Protein AF-A0A8S3K3Z1-F1 (afdb_monomer)

Radius of gyration: 12.77 Å; Cα contacts (8 Å, |Δi|>4): 19; chains: 1; bounding box: 33×11×36 Å

Foldseek 3Di:
DDPDLLVPLQVVLCVVLVPPDPVVSVVSSVVSNVVSVVVVVVCVVVVPD

Organism: NCBI:txid392030

Mean predicted aligned error: 9.04 Å

pLDDT: mean 70.48, std 13.96, range [34.94, 85.75]

Solvent-accessible surface area (backbone atoms only — not comparable to full-atom values): 2903 Å² total; per-residue (Å²): 136,83,77,52,84,74,50,61,41,51,54,50,26,53,63,73,30,65,85,46,58,72,76,58,24,54,56,52,32,54,50,41,47,51,52,44,51,56,54,52,54,50,47,60,73,70,64,78,122

Secondary structure (DSSP, 8-state):
----HHHHHHHHHHHHHTTS-HHHHHHHHHHHHHHHHHHHHHHHHHS--

Sequence (49 aa):
FKYFSGDIYSIVAETVVFDLKPELRYILREFLLRVGRAFNVTSELTGSN

Structure (mmCIF, N/CA/C/O backbone):
data_AF-A0A8S3K3Z1-F1
#
_entry.id   AF-A0A8S3K3Z1-F1
#
loop_
_atom_site.group_PDB
_atom_site.id
_atom_site.type_symbol
_atom_site.label_atom_id
_atom_site.label_alt_id
_atom_site.label_comp_id
_atom_site.label_asym_id
_atom_site.label_entity_id
_atom_site.label_seq_id
_atom_site.pdbx_PDB_ins_code
_atom_site.Cartn_x
_atom_site.Cartn_y
_atom_site.Cartn_z
_atom_site.occupancy
_atom_site.B_iso_or_equiv
_atom_site.auth_seq_id
_atom_site.auth_comp_id
_atom_site.auth_asym_id
_atom_site.auth_atom_id
_atom_site.pdbx_PDB_model_num
ATOM 1 N N . PHE A 1 1 ? 22.125 -2.488 0.152 1.00 38.53 1 PHE A N 1
ATOM 2 C CA . PHE A 1 1 ? 20.685 -2.598 0.453 1.00 38.53 1 PHE A CA 1
ATOM 3 C C . PHE A 1 1 ? 19.910 -2.496 -0.848 1.00 38.53 1 PHE A C 1
ATOM 5 O O . PHE A 1 1 ? 19.815 -1.415 -1.411 1.00 38.53 1 PHE A O 1
ATOM 12 N N . LYS A 1 2 ? 19.473 -3.636 -1.390 1.00 34.94 2 LYS A N 1
ATOM 13 C CA . LYS A 1 2 ? 18.693 -3.703 -2.628 1.00 34.94 2 LYS A CA 1
ATOM 14 C C . LYS A 1 2 ? 17.226 -3.715 -2.207 1.00 34.94 2 LYS A C 1
ATOM 16 O O . LYS A 1 2 ? 16.723 -4.764 -1.826 1.00 34.94 2 LYS A O 1
ATOM 21 N N . TYR A 1 3 ? 16.591 -2.547 -2.168 1.00 44.72 3 TYR A N 1
ATOM 22 C CA . TYR A 1 3 ? 15.142 -2.481 -2.001 1.00 44.72 3 TYR A CA 1
ATOM 23 C C . TYR A 1 3 ? 14.531 -3.098 -3.259 1.00 44.72 3 TYR A C 1
ATOM 25 O O . TYR A 1 3 ? 14.728 -2.581 -4.359 1.00 44.72 3 TYR A O 1
ATOM 33 N N . PHE A 1 4 ? 13.861 -4.241 -3.119 1.00 44.78 4 PHE A N 1
ATOM 34 C CA . PHE A 1 4 ? 12.970 -4.718 -4.167 1.00 44.78 4 PHE A CA 1
ATOM 35 C C . PHE A 1 4 ? 11.924 -3.619 -4.375 1.00 44.78 4 PHE A C 1
ATOM 37 O O . PHE A 1 4 ? 11.349 -3.118 -3.414 1.00 44.78 4 PHE A O 1
ATOM 44 N N . SER A 1 5 ? 11.680 -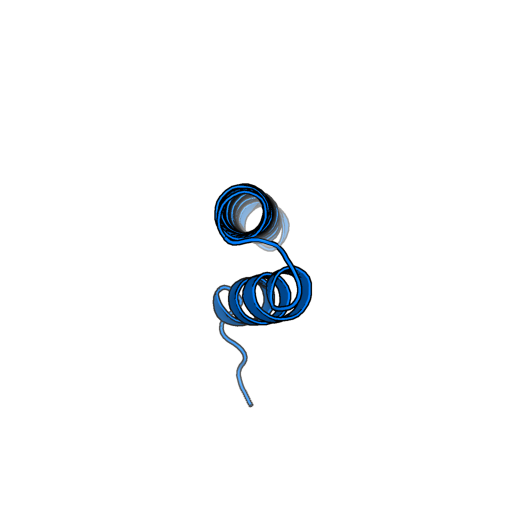3.205 -5.614 1.00 50.41 5 SER A N 1
ATOM 45 C CA . SER A 1 5 ? 10.715 -2.144 -5.940 1.00 50.41 5 SER A CA 1
ATOM 46 C C . SER A 1 5 ? 9.277 -2.458 -5.481 1.00 50.41 5 SER A C 1
ATOM 48 O O . SER A 1 5 ? 8.455 -1.552 -5.378 1.00 50.41 5 SER A O 1
ATOM 50 N N . GLY A 1 6 ? 8.990 -3.709 -5.100 1.00 52.56 6 GLY A N 1
ATOM 51 C CA . GLY A 1 6 ? 7.757 -4.108 -4.408 1.00 52.56 6 GLY A CA 1
ATOM 52 C C . GLY A 1 6 ? 7.695 -3.783 -2.903 1.00 52.56 6 GLY A C 1
ATOM 53 O O . GLY A 1 6 ? 6.597 -3.721 -2.347 1.00 52.56 6 GLY A O 1
ATOM 54 N N . ASP A 1 7 ? 8.829 -3.536 -2.240 1.00 63.81 7 ASP A N 1
ATOM 55 C CA . ASP A 1 7 ? 8.891 -3.329 -0.783 1.00 63.81 7 ASP A CA 1
ATOM 56 C C . ASP A 1 7 ? 8.585 -1.891 -0.365 1.00 63.81 7 ASP A C 1
ATOM 58 O O . ASP A 1 7 ? 7.907 -1.672 0.639 1.00 63.81 7 ASP A O 1
ATOM 62 N N . ILE A 1 8 ? 9.046 -0.888 -1.120 1.00 71.00 8 ILE A N 1
ATOM 63 C CA . ILE A 1 8 ? 8.941 0.507 -0.666 1.00 71.00 8 ILE A CA 1
ATOM 64 C C . ILE A 1 8 ? 7.485 0.977 -0.579 1.00 71.00 8 ILE A C 1
ATOM 66 O O . ILE A 1 8 ? 7.101 1.633 0.386 1.00 71.00 8 ILE A O 1
ATOM 70 N N . TYR A 1 9 ? 6.643 0.562 -1.527 1.00 67.44 9 TYR A N 1
ATOM 71 C CA . TYR A 1 9 ? 5.217 0.879 -1.508 1.00 67.44 9 TYR A CA 1
ATOM 72 C C . TYR A 1 9 ? 4.465 0.123 -0.413 1.00 67.44 9 TYR A C 1
ATOM 74 O O . TYR A 1 9 ? 3.519 0.673 0.143 1.00 67.44 9 TYR A O 1
ATOM 82 N N . SER A 1 10 ? 4.901 -1.088 -0.054 1.00 69.38 10 SER A N 1
ATOM 83 C CA . SER A 1 10 ? 4.329 -1.828 1.078 1.00 69.38 10 SER A CA 1
ATOM 84 C C . SER A 1 10 ? 4.658 -1.146 2.408 1.00 69.38 10 SER A C 1
ATOM 86 O O . SER A 1 10 ? 3.768 -0.944 3.227 1.00 69.38 10 SER A O 1
ATOM 88 N N . ILE A 1 11 ? 5.905 -0.706 2.601 1.00 75.75 11 ILE A N 1
ATOM 89 C CA . ILE A 1 11 ? 6.334 0.006 3.816 1.00 75.75 11 ILE A CA 1
ATOM 90 C C . ILE A 1 11 ? 5.620 1.358 3.947 1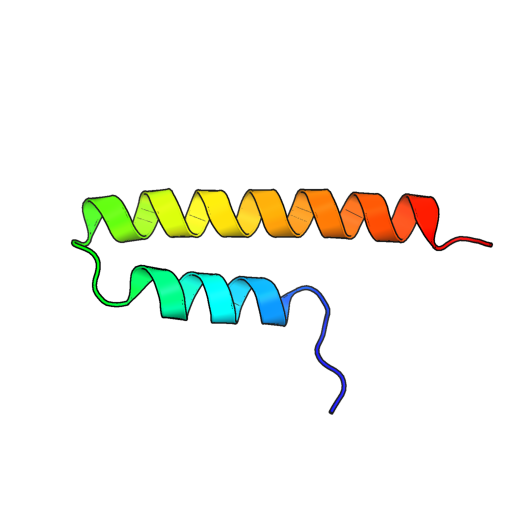.00 75.75 11 ILE A C 1
ATOM 92 O O . ILE A 1 11 ? 5.137 1.705 5.026 1.00 75.75 11 ILE A O 1
ATOM 96 N N . VAL A 1 12 ? 5.516 2.117 2.852 1.00 72.75 12 VAL A N 1
ATOM 97 C CA . VAL A 1 12 ? 4.783 3.392 2.836 1.00 72.75 12 VAL A CA 1
ATOM 98 C C . VAL A 1 12 ? 3.298 3.159 3.095 1.00 72.75 12 VAL A C 1
ATOM 100 O O . VAL A 1 12 ? 2.713 3.889 3.892 1.00 72.75 12 VAL A O 1
ATOM 103 N N . ALA A 1 13 ? 2.699 2.127 2.491 1.00 72.31 13 ALA A N 1
ATOM 104 C CA . ALA A 1 13 ? 1.306 1.781 2.737 1.00 72.31 13 ALA A CA 1
ATOM 105 C C . ALA A 1 13 ? 1.061 1.492 4.220 1.00 72.31 13 ALA A C 1
ATOM 107 O O . ALA A 1 13 ? 0.177 2.115 4.788 1.00 72.31 13 ALA A O 1
ATOM 108 N N . GLU A 1 14 ? 1.867 0.644 4.865 1.00 77.38 14 GLU A N 1
ATOM 109 C CA . GLU A 1 14 ? 1.734 0.345 6.300 1.00 77.38 14 GLU A CA 1
ATOM 110 C C . GLU A 1 14 ? 1.952 1.580 7.190 1.00 77.38 14 GLU A C 1
ATOM 112 O O . GLU A 1 14 ? 1.214 1.795 8.150 1.00 77.38 14 GLU A O 1
ATOM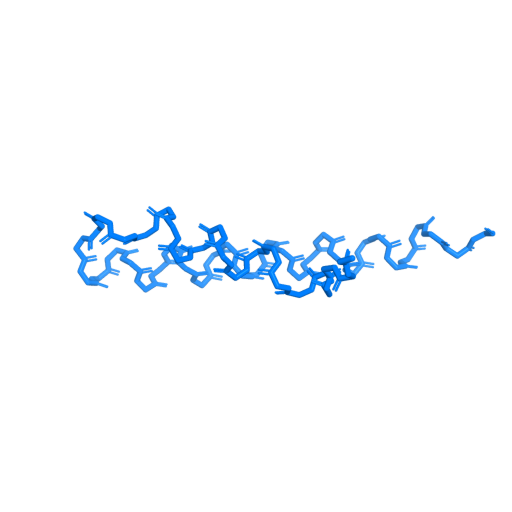 117 N N . THR A 1 15 ? 2.925 2.430 6.853 1.00 77.81 15 THR A N 1
ATOM 118 C CA . THR A 1 15 ? 3.261 3.621 7.651 1.00 77.81 15 THR A CA 1
ATOM 119 C C . THR A 1 15 ? 2.156 4.675 7.591 1.00 77.81 15 THR A C 1
ATOM 121 O O . THR A 1 15 ? 1.773 5.236 8.614 1.00 77.81 15 THR A O 1
ATOM 124 N N . VAL A 1 16 ? 1.607 4.931 6.401 1.00 76.25 16 VAL A N 1
ATOM 125 C CA . VAL A 1 16 ? 0.539 5.924 6.197 1.00 76.25 16 VAL A CA 1
ATOM 126 C C . 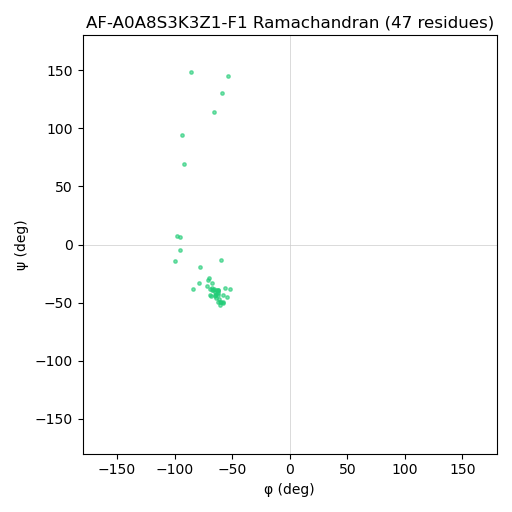VAL A 1 16 ? -0.762 5.488 6.870 1.00 76.25 16 VAL A C 1
ATOM 128 O O . VAL A 1 16 ? -1.527 6.325 7.347 1.00 76.25 16 VAL A O 1
ATOM 131 N N . VAL A 1 17 ? -1.026 4.182 6.926 1.00 77.19 17 VAL A N 1
ATOM 132 C CA . VAL A 1 17 ? -2.298 3.656 7.435 1.00 77.19 17 VAL A CA 1
ATOM 133 C C . VAL A 1 17 ? -2.264 3.260 8.914 1.00 77.19 17 VAL A C 1
ATOM 135 O O . VAL A 1 17 ? -3.308 2.895 9.464 1.00 77.19 17 VAL A O 1
ATOM 138 N N . PHE A 1 18 ? -1.098 3.335 9.564 1.00 79.94 18 PHE A N 1
ATOM 139 C CA . PHE A 1 18 ? -0.885 2.869 10.938 1.00 79.94 18 PHE A CA 1
ATOM 140 C C . PHE A 1 18 ? -1.838 3.513 11.952 1.00 79.94 18 PHE A C 1
ATOM 142 O O . PHE A 1 18 ? -2.328 2.823 12.846 1.00 79.94 18 PHE A O 1
ATOM 149 N N . ASP A 1 19 ? -2.148 4.798 11.781 1.00 82.62 19 ASP A N 1
ATOM 150 C CA . ASP A 1 19 ? -2.986 5.564 12.714 1.00 82.62 19 ASP A CA 1
ATOM 151 C C . ASP A 1 19 ? -4.456 5.670 12.262 1.00 82.62 19 ASP A C 1
ATOM 153 O O . ASP A 1 19 ? -5.279 6.374 12.846 1.00 82.62 19 ASP A O 1
ATOM 157 N N . LEU A 1 20 ? -4.824 4.952 11.195 1.00 81.88 20 LEU A N 1
ATOM 158 C CA . LEU A 1 20 ? -6.192 4.947 10.686 1.00 81.88 20 LEU A CA 1
ATOM 159 C C . LEU A 1 20 ? -7.062 3.924 11.409 1.00 81.88 20 LEU A C 1
ATOM 161 O O . LEU A 1 20 ? -6.612 2.826 11.762 1.00 81.88 20 LEU A O 1
ATOM 165 N N . LYS A 1 21 ? -8.354 4.259 11.514 1.00 84.69 21 LYS A N 1
ATOM 166 C CA . LYS A 1 21 ? -9.410 3.306 11.872 1.00 84.69 21 LYS A CA 1
ATOM 167 C C . LYS A 1 21 ? -9.365 2.085 10.935 1.00 84.69 21 LYS A C 1
ATOM 169 O O . LYS A 1 21 ? -9.056 2.266 9.751 1.00 84.69 21 LYS A O 1
ATOM 174 N N . PRO A 1 22 ? -9.676 0.868 11.418 1.00 81.69 22 PRO A N 1
ATOM 175 C CA . PRO A 1 22 ? -9.521 -0.370 10.648 1.00 81.69 22 PRO A CA 1
ATOM 176 C C . PRO A 1 22 ? -10.174 -0.339 9.258 1.00 81.69 22 PRO A C 1
ATOM 178 O O . PRO A 1 22 ? -9.597 -0.824 8.286 1.00 81.69 22 PRO A O 1
ATOM 181 N N . GLU A 1 23 ? -11.340 0.292 9.142 1.00 81.25 23 GLU A N 1
ATOM 182 C CA . GLU A 1 23 ? -12.117 0.374 7.904 1.00 81.25 23 GLU A CA 1
ATOM 183 C C . GLU A 1 23 ? -11.434 1.266 6.856 1.00 81.25 23 GLU A C 1
ATOM 185 O O . GLU A 1 23 ? -11.408 0.944 5.668 1.00 81.25 23 GLU A O 1
ATOM 190 N N . LEU A 1 24 ? -10.820 2.369 7.296 1.00 79.06 24 LEU A N 1
ATOM 191 C CA . LEU A 1 24 ? -10.082 3.298 6.433 1.00 79.06 24 LEU A CA 1
ATOM 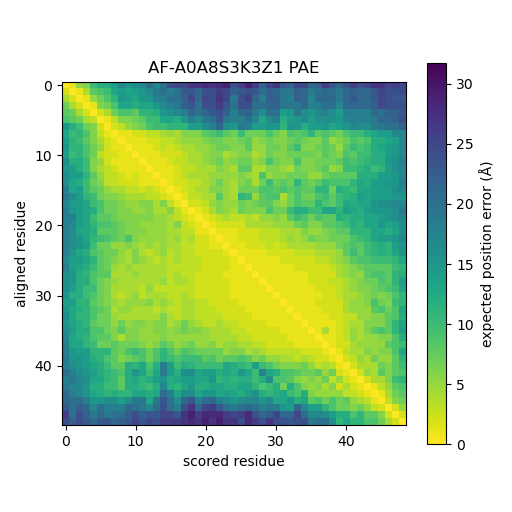192 C C . LEU A 1 24 ? -8.686 2.772 6.092 1.00 79.06 24 LEU A C 1
ATOM 194 O O . LEU A 1 24 ? -8.191 2.988 4.985 1.00 79.06 24 LEU A O 1
ATOM 198 N N . ARG A 1 25 ? -8.075 2.038 7.027 1.00 84.75 25 ARG A N 1
ATOM 199 C CA . ARG A 1 25 ? -6.767 1.397 6.872 1.00 84.75 25 ARG A CA 1
ATOM 200 C C . ARG A 1 25 ? -6.747 0.446 5.684 1.00 84.75 25 ARG A C 1
ATOM 202 O O . ARG A 1 25 ? -5.851 0.530 4.849 1.00 84.75 25 ARG A O 1
ATOM 209 N N . TYR A 1 26 ? -7.748 -0.429 5.594 1.00 83.75 26 TYR A N 1
ATOM 210 C CA . TYR A 1 26 ? -7.848 -1.400 4.508 1.00 83.75 26 TYR A CA 1
ATOM 211 C C . TYR A 1 26 ? -7.984 -0.717 3.140 1.00 83.75 26 TYR A C 1
ATOM 213 O O . TYR A 1 26 ? -7.220 -1.014 2.222 1.00 83.75 26 TYR A O 1
ATOM 221 N N . ILE A 1 27 ? -8.903 0.248 3.022 1.00 85.69 27 ILE A N 1
ATOM 222 C CA . ILE A 1 27 ? -9.171 0.956 1.761 1.00 85.69 27 ILE A CA 1
ATOM 223 C C . ILE A 1 27 ? -7.927 1.710 1.279 1.00 85.69 27 ILE A C 1
ATOM 225 O O . ILE A 1 27 ? -7.557 1.612 0.107 1.00 85.69 27 ILE A O 1
ATOM 229 N N . LEU A 1 28 ? -7.261 2.443 2.175 1.00 82.56 28 LEU A N 1
ATOM 230 C CA . LEU A 1 28 ? -6.109 3.257 1.800 1.00 82.56 28 LEU A CA 1
ATOM 231 C C . LEU A 1 28 ? -4.879 2.398 1.469 1.00 82.56 28 LEU A C 1
ATOM 233 O O . LEU A 1 28 ? -4.155 2.708 0.524 1.00 82.56 28 LEU A O 1
ATOM 237 N N . ARG A 1 29 ? -4.681 1.280 2.178 1.00 83.69 29 ARG A N 1
ATOM 238 C CA . ARG A 1 29 ? -3.623 0.304 1.877 1.00 83.69 29 ARG A CA 1
ATOM 239 C C . ARG A 1 29 ? -3.788 -0.283 0.477 1.00 83.69 29 ARG A C 1
ATOM 241 O O . ARG A 1 29 ? -2.843 -0.264 -0.308 1.00 83.69 29 ARG A O 1
ATOM 248 N N . GLU A 1 30 ? -4.989 -0.748 0.137 1.00 84.56 30 GLU A N 1
ATOM 249 C CA . GLU A 1 30 ? -5.282 -1.305 -1.190 1.00 84.56 30 GLU A CA 1
ATOM 250 C C . GLU A 1 30 ? -5.100 -0.270 -2.307 1.00 84.56 30 GLU A C 1
ATOM 252 O O . GLU A 1 30 ? -4.564 -0.587 -3.371 1.00 84.56 30 GLU A O 1
ATOM 25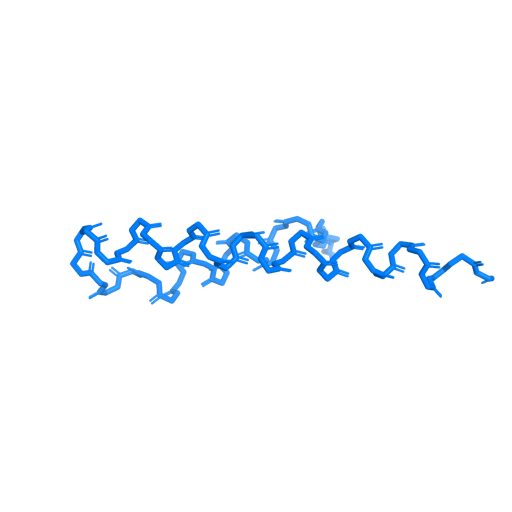7 N N . PHE A 1 31 ? -5.491 0.985 -2.064 1.00 85.75 31 PHE A N 1
ATOM 258 C CA . PHE A 1 31 ? -5.254 2.076 -3.006 1.00 85.75 31 PHE A CA 1
ATOM 259 C C . PHE A 1 31 ? -3.755 2.293 -3.262 1.00 85.75 31 PHE A C 1
ATOM 261 O O . PHE A 1 31 ? -3.320 2.272 -4.414 1.00 85.75 31 PHE A O 1
ATOM 268 N N . LEU A 1 32 ? -2.954 2.437 -2.202 1.00 81.44 32 LEU A N 1
ATOM 269 C CA . LEU A 1 32 ? -1.512 2.682 -2.311 1.00 81.44 32 LEU A CA 1
ATOM 270 C C . LEU A 1 32 ? -0.777 1.525 -3.000 1.00 81.44 32 LEU A C 1
ATOM 272 O O . LEU A 1 32 ? 0.088 1.763 -3.844 1.00 81.44 32 LEU A O 1
ATOM 276 N 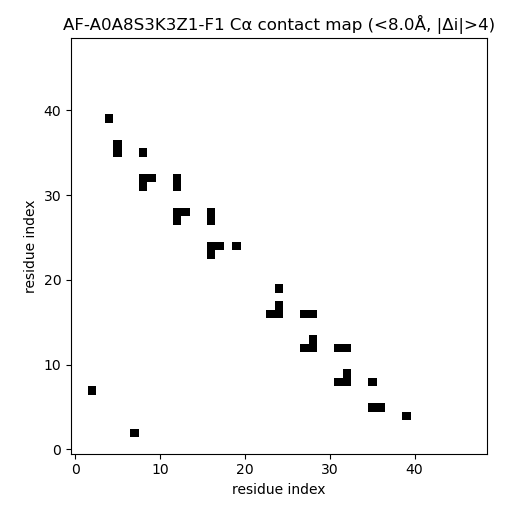N . LEU A 1 33 ? -1.160 0.277 -2.715 1.00 80.44 33 LEU A N 1
ATOM 277 C CA . LEU A 1 33 ? -0.592 -0.899 -3.379 1.00 80.44 33 LEU A CA 1
ATOM 278 C C . LEU A 1 33 ? -0.923 -0.942 -4.878 1.00 80.44 33 LEU A C 1
ATOM 280 O O . LEU A 1 33 ? -0.053 -1.270 -5.689 1.00 80.44 33 LEU A O 1
ATOM 284 N N . ARG A 1 34 ? -2.153 -0.590 -5.277 1.00 84.94 34 ARG A N 1
ATOM 285 C CA . ARG A 1 34 ? -2.540 -0.515 -6.700 1.00 84.94 34 ARG A CA 1
ATOM 286 C C . ARG A 1 34 ? -1.779 0.578 -7.438 1.00 84.94 34 ARG A C 1
ATOM 288 O O . ARG A 1 34 ? -1.289 0.330 -8.538 1.00 84.94 34 ARG A O 1
ATOM 295 N N . VAL A 1 35 ? -1.650 1.752 -6.822 1.00 82.81 35 VAL A N 1
ATOM 296 C CA . VAL A 1 35 ? -0.870 2.868 -7.369 1.00 82.81 35 VAL A CA 1
ATOM 297 C C . VAL A 1 35 ? 0.589 2.451 -7.548 1.00 82.81 35 VAL A C 1
ATOM 299 O O . VAL A 1 35 ? 1.122 2.578 -8.648 1.00 82.81 35 VAL A O 1
ATOM 302 N N . GLY A 1 36 ? 1.208 1.860 -6.521 1.00 76.75 36 GLY A N 1
ATOM 303 C CA . GLY A 1 36 ? 2.582 1.359 -6.595 1.00 76.75 36 GLY A CA 1
ATOM 304 C C . GLY A 1 36 ? 2.800 0.379 -7.752 1.00 76.75 36 GLY A C 1
ATOM 305 O O . GLY A 1 36 ? 3.741 0.545 -8.524 1.00 76.75 36 GLY A O 1
ATOM 306 N N . ARG A 1 37 ? 1.892 -0.589 -7.951 1.00 79.88 37 ARG A N 1
ATOM 307 C CA . ARG A 1 37 ? 1.963 -1.528 -9.089 1.00 79.88 37 ARG A CA 1
ATOM 308 C C . ARG A 1 37 ? 1.860 -0.827 -10.443 1.00 79.88 37 ARG A C 1
ATOM 310 O O . ARG A 1 37 ? 2.629 -1.156 -11.339 1.00 79.88 37 ARG A O 1
ATOM 317 N N . ALA A 1 38 ? 0.946 0.130 -10.595 1.00 77.56 38 ALA A N 1
ATOM 318 C CA . ALA A 1 38 ? 0.776 0.866 -11.849 1.00 77.56 38 ALA A CA 1
ATOM 319 C C . ALA A 1 38 ? 2.038 1.665 -12.224 1.00 77.56 38 ALA A C 1
ATOM 321 O O . ALA A 1 38 ? 2.472 1.641 -13.379 1.00 77.56 38 ALA A O 1
ATOM 322 N N . PHE A 1 39 ? 2.673 2.315 -11.245 1.00 73.25 39 PHE A N 1
ATOM 323 C CA . PHE A 1 39 ? 3.941 3.016 -11.457 1.00 73.25 39 PHE A CA 1
ATOM 324 C C . PHE A 1 39 ? 5.096 2.053 -11.763 1.00 73.25 39 PHE A C 1
ATOM 326 O O . PHE A 1 39 ? 5.896 2.343 -12.651 1.00 73.25 39 PHE A O 1
ATOM 333 N N . ASN A 1 40 ? 5.153 0.890 -11.104 1.00 72.00 40 ASN A N 1
ATOM 334 C CA . ASN A 1 40 ? 6.195 -0.111 -11.354 1.00 72.00 40 ASN A CA 1
ATOM 335 C C . ASN A 1 40 ? 6.114 -0.666 -12.788 1.00 72.00 40 ASN A C 1
ATOM 337 O O . ASN A 1 40 ? 7.116 -0.659 -13.499 1.00 72.00 40 ASN A O 1
ATOM 341 N N . VAL A 1 41 ? 4.905 -1.021 -13.248 1.00 62.88 41 VAL A N 1
ATOM 342 C CA . VAL A 1 41 ? 4.634 -1.442 -14.639 1.00 62.88 41 VAL A CA 1
ATOM 343 C C . VAL A 1 41 ? 5.048 -0.358 -15.634 1.00 62.88 41 VAL A C 1
ATOM 345 O O . VAL A 1 41 ? 5.678 -0.641 -16.649 1.00 62.88 41 VAL A O 1
ATOM 348 N N . THR A 1 42 ? 4.732 0.901 -15.331 1.00 60.59 42 THR A N 1
ATOM 349 C CA . THR A 1 42 ? 5.108 2.027 -16.195 1.00 60.59 42 THR A CA 1
ATOM 350 C C . THR A 1 42 ? 6.629 2.183 -16.271 1.00 60.59 42 THR A C 1
ATOM 352 O O . THR A 1 42 ? 7.154 2.427 -17.355 1.00 60.59 42 THR A O 1
ATOM 355 N N . SER A 1 43 ? 7.348 1.997 -15.159 1.00 59.84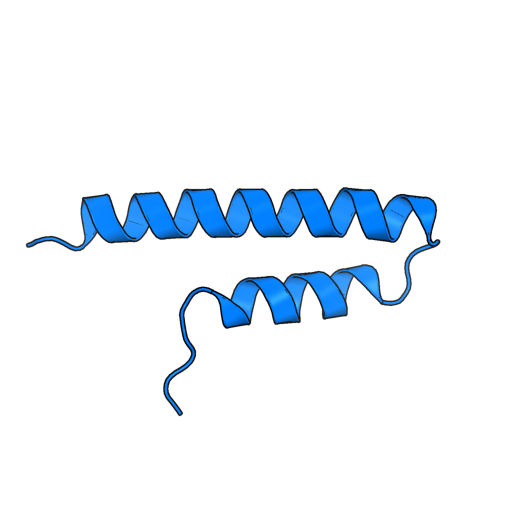 43 SER A N 1
ATOM 356 C CA . SER A 1 43 ? 8.816 2.066 -15.125 1.00 59.84 43 SER A CA 1
ATOM 357 C C . SER A 1 43 ? 9.488 0.929 -15.899 1.00 59.84 43 SER A C 1
ATOM 359 O O . SER A 1 43 ? 10.469 1.168 -16.592 1.00 59.84 43 SER A O 1
ATOM 361 N N . GLU A 1 44 ? 8.934 -0.285 -15.860 1.00 64.81 44 GLU A N 1
ATOM 362 C CA . GLU A 1 44 ? 9.442 -1.429 -16.629 1.00 64.81 44 GLU A CA 1
ATOM 363 C C . GLU A 1 44 ? 9.250 -1.211 -18.138 1.00 64.81 44 GLU A C 1
ATOM 365 O O . GLU A 1 44 ? 10.147 -1.487 -18.937 1.00 64.81 44 GLU A O 1
ATOM 370 N N . LEU A 1 45 ? 8.108 -0.630 -18.523 1.00 58.66 45 LEU A N 1
ATOM 371 C CA . LEU A 1 45 ? 7.801 -0.274 -19.911 1.00 58.66 45 LEU A CA 1
ATOM 372 C C . LEU A 1 45 ? 8.640 0.900 -20.440 1.00 58.66 45 LEU A C 1
ATOM 374 O O . LEU A 1 45 ? 8.888 0.971 -21.639 1.00 58.66 45 LEU A O 1
ATOM 378 N N . THR A 1 46 ? 9.070 1.822 -19.574 1.00 60.38 46 THR A N 1
ATOM 379 C CA 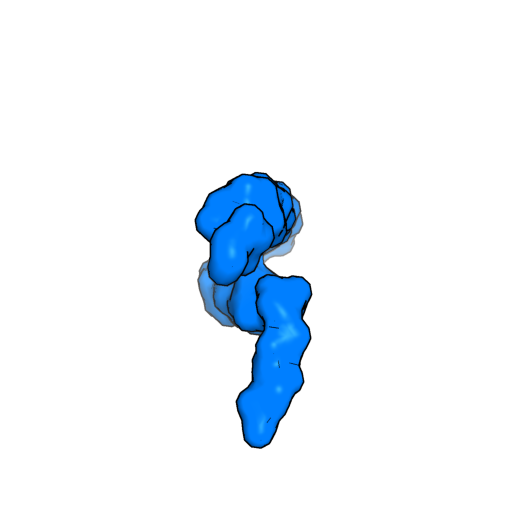. THR A 1 46 ? 9.848 3.016 -19.968 1.00 60.38 46 THR A CA 1
ATOM 380 C C . THR A 1 46 ? 11.357 2.889 -19.730 1.00 60.38 46 THR A C 1
ATOM 382 O O . THR A 1 46 ? 12.117 3.672 -20.292 1.00 60.38 46 THR A O 1
ATOM 385 N N . GLY A 1 47 ? 11.805 1.901 -18.949 1.00 55.28 47 GLY A N 1
ATOM 386 C CA . GLY A 1 47 ? 13.211 1.649 -18.601 1.00 55.28 47 GLY A CA 1
ATOM 387 C C . GLY A 1 47 ? 13.935 0.616 -19.473 1.00 55.28 47 GLY A C 1
ATOM 388 O O . GLY A 1 47 ? 15.068 0.260 -19.165 1.00 55.28 47 GLY A O 1
ATOM 389 N N . SER A 1 48 ? 13.303 0.125 -20.543 1.00 48.41 48 SER A N 1
ATOM 390 C CA . SER A 1 48 ? 13.914 -0.793 -21.516 1.00 48.41 48 SER A CA 1
ATOM 391 C C . SER A 1 48 ? 14.539 -0.013 -22.683 1.00 48.41 48 SER A C 1
ATOM 393 O O . SER A 1 48 ? 14.003 -0.037 -23.786 1.00 48.41 48 SER A O 1
ATOM 395 N N . ASN A 1 49 ? 15.634 0.710 -22.429 1.00 44.53 49 ASN A N 1
ATOM 396 C CA . ASN A 1 49 ? 16.546 1.250 -23.450 1.00 44.53 49 ASN A CA 1
ATOM 397 C C . ASN A 1 49 ? 17.991 0.998 -23.022 1.00 44.53 49 ASN A C 1
ATOM 399 O O . ASN A 1 49 ? 18.331 1.398 -21.885 1.00 44.53 49 ASN A O 1
#